Protein AF-A0A8J5TGL2-F1 (afdb_monomer_lite)

Radius of gyration: 16.9 Å; chains: 1; bounding box: 37×51×44 Å

Sequence (177 aa):
MPLALKCCMDPAKFIMDAVADVFPVDRREVKNPTDLAWACVLILEAAVPVLADPDPKIGAARPLVPWAARERAQEMARVWKELAEQKGGVEWTKPPDAHAFLQHVATFAVVEREDRGLYRRIVVSFSWRRQMPRLALTLGLEEEMAGISSHLACYCVLVSFSHIVVATPIVVVYVKC

Organism: Zizania palustris (NCBI:txid103762)

InterPro domains:
  IPR012474 Frigida-like [PF07899] (1-152)

Secondary structure (DSSP, 8-state):
-HHHHHTSSSHHHHHHHHHHTTSSS--TTSS-HHHHHHHHHHHHHHHHHHHS-SSTTTGGGS----HHHHHHHHHHHHHHHHHHHHTTSGGGS-HHHHHHHHHHHHHTT---STTHHHHHHHHHHTTTSTTHHHHHHHTT-HHHHHHHHHHHHHHHHHHGGGS-----TT-------

Foldseek 3Di:
DLVVLLVDPDSLVVLLVLVVVLPPDDCVVPPCSPVSLVVSLVSLVSLQQSQFDPPPVCGSVDGNADPVSLVSLLVRLVVRQVVQVVVVHPLPDDLSSLSSSLSSCLSRVNQDPVCLVVLVVSLLSNVLDPCSVVSCVSNVVVVVVVVCVVVSVVVNVVVVVPDDDDDDPDDPPPPDD

Structure (mmCIF, N/CA/C/O backbone):
data_AF-A0A8J5TGL2-F1
#
_entry.id   AF-A0A8J5TGL2-F1
#
loop_
_atom_site.group_PDB
_atom_site.id
_atom_site.type_symbol
_atom_site.label_atom_id
_atom_site.label_alt_id
_atom_site.label_comp_id
_atom_site.label_asym_id
_atom_site.label_entity_id
_atom_site.label_seq_id
_atom_site.pdbx_PDB_ins_code
_atom_site.Cartn_x
_atom_site.Cartn_y
_atom_site.Cartn_z
_atom_site.occupancy
_atom_site.B_iso_or_equiv
_atom_site.auth_seq_id
_atom_site.auth_comp_id
_atom_site.auth_asym_id
_atom_site.auth_atom_id
_atom_site.pdbx_PDB_model_num
ATOM 1 N N . MET A 1 1 ? 16.133 -6.605 0.758 1.00 74.44 1 MET A N 1
ATOM 2 C CA . MET A 1 1 ? 14.858 -6.985 0.112 1.00 74.44 1 MET A CA 1
ATOM 3 C C . MET A 1 1 ? 14.619 -6.291 -1.233 1.00 74.44 1 MET A C 1
ATOM 5 O O . MET A 1 1 ? 14.390 -7.024 -2.184 1.00 74.44 1 MET A O 1
ATOM 9 N N . PRO A 1 2 ? 14.749 -4.953 -1.389 1.00 83.00 2 PRO A N 1
ATOM 10 C CA . PRO A 1 2 ? 14.470 -4.292 -2.676 1.00 83.00 2 PRO A CA 1
ATOM 11 C C . PRO A 1 2 ? 15.308 -4.813 -3.853 1.00 83.00 2 PRO A C 1
ATOM 13 O O . PRO A 1 2 ? 14.796 -4.961 -4.953 1.00 83.00 2 PRO A O 1
ATOM 16 N N . LEU A 1 3 ? 16.582 -5.153 -3.617 1.00 87.38 3 LEU A N 1
ATOM 17 C CA . LEU A 1 3 ? 17.455 -5.740 -4.644 1.00 87.38 3 LEU A CA 1
ATOM 18 C C . LEU A 1 3 ? 16.926 -7.079 -5.175 1.00 87.38 3 LEU A C 1
ATOM 20 O O . LEU A 1 3 ? 16.960 -7.301 -6.376 1.00 87.38 3 LEU A O 1
ATOM 24 N N . ALA A 1 4 ? 16.394 -7.935 -4.299 1.00 88.31 4 ALA A N 1
ATOM 25 C CA . ALA A 1 4 ? 15.821 -9.215 -4.706 1.00 88.31 4 ALA A CA 1
ATOM 26 C C . ALA A 1 4 ? 14.527 -9.018 -5.512 1.00 88.31 4 ALA A C 1
ATOM 28 O O . ALA A 1 4 ? 14.337 -9.675 -6.528 1.00 88.31 4 ALA A O 1
ATOM 29 N N . LEU A 1 5 ? 13.684 -8.058 -5.112 1.00 87.31 5 LEU A N 1
ATOM 30 C CA . LEU A 1 5 ? 12.465 -7.706 -5.847 1.00 87.31 5 LEU A CA 1
ATOM 31 C C . LEU A 1 5 ? 12.763 -7.141 -7.245 1.00 87.31 5 LEU A C 1
ATOM 33 O O . LEU A 1 5 ? 12.009 -7.411 -8.171 1.00 87.31 5 LEU A O 1
ATOM 37 N N . LYS A 1 6 ? 13.877 -6.419 -7.436 1.00 86.94 6 LYS A N 1
ATOM 38 C CA . LYS A 1 6 ? 14.321 -5.969 -8.772 1.00 86.94 6 LYS A CA 1
ATOM 39 C C . LYS A 1 6 ? 14.706 -7.121 -9.703 1.00 86.94 6 LYS A C 1
ATOM 41 O O . LYS A 1 6 ? 14.699 -6.934 -10.913 1.00 86.94 6 LYS A O 1
ATOM 46 N N . CYS A 1 7 ? 15.050 -8.287 -9.157 1.00 87.62 7 CYS A N 1
ATOM 47 C CA . CYS A 1 7 ? 15.353 -9.486 -9.937 1.00 87.62 7 CYS A CA 1
ATOM 48 C C . CYS A 1 7 ? 14.099 -10.309 -10.280 1.00 87.62 7 CYS A C 1
ATOM 50 O O . CYS A 1 7 ? 14.207 -11.291 -11.012 1.00 87.62 7 CYS A O 1
ATOM 52 N N . CYS A 1 8 ? 12.920 -9.948 -9.759 1.00 87.06 8 CYS A N 1
ATOM 53 C CA . CYS A 1 8 ? 11.668 -10.602 -10.123 1.00 87.06 8 CYS A CA 1
ATOM 54 C C . CYS A 1 8 ? 11.263 -10.224 -11.554 1.00 87.06 8 CYS A C 1
ATOM 56 O O . CYS A 1 8 ? 11.310 -9.056 -11.927 1.00 87.06 8 CYS A O 1
ATOM 58 N N . MET A 1 9 ? 10.805 -11.213 -12.327 1.00 88.44 9 MET A N 1
ATOM 59 C CA . MET A 1 9 ? 10.291 -11.013 -13.692 1.00 88.44 9 MET A CA 1
ATOM 60 C C . MET A 1 9 ? 9.111 -10.034 -13.731 1.00 88.44 9 MET A C 1
ATOM 62 O O . MET A 1 9 ? 9.027 -9.195 -14.621 1.00 88.44 9 MET A O 1
ATOM 66 N N . ASP A 1 10 ? 8.213 -10.141 -12.750 1.00 91.12 10 ASP A N 1
ATOM 67 C CA . ASP A 1 10 ? 7.079 -9.238 -12.569 1.00 91.12 10 ASP A CA 1
ATOM 68 C C . ASP A 1 10 ? 6.938 -8.900 -11.075 1.00 91.12 10 ASP A C 1
ATOM 70 O O . ASP A 1 10 ? 6.251 -9.608 -10.328 1.00 91.12 10 ASP A O 1
ATOM 74 N N . PRO A 1 11 ? 7.638 -7.851 -10.603 1.00 92.19 11 PRO A N 1
ATOM 75 C CA . PRO A 1 11 ? 7.609 -7.464 -9.199 1.00 92.19 11 PRO A CA 1
ATOM 76 C C . PRO A 1 11 ? 6.201 -7.060 -8.752 1.00 92.19 11 PRO A C 1
ATOM 78 O O . PRO A 1 11 ? 5.768 -7.450 -7.671 1.00 92.19 11 PRO A O 1
ATOM 81 N N . ALA A 1 12 ? 5.467 -6.317 -9.589 1.00 93.31 12 ALA A N 1
ATOM 82 C CA . ALA A 1 12 ? 4.137 -5.815 -9.257 1.00 93.31 12 ALA A CA 1
ATOM 83 C C . ALA A 1 12 ? 3.151 -6.966 -9.022 1.00 93.31 12 ALA A C 1
ATOM 85 O O . ALA A 1 12 ? 2.459 -6.983 -8.002 1.00 93.31 12 ALA A O 1
ATOM 86 N N . LYS A 1 13 ? 3.129 -7.956 -9.923 1.00 93.75 13 LYS A N 1
ATOM 87 C CA . LYS A 1 13 ? 2.310 -9.158 -9.755 1.00 93.75 13 LYS A CA 1
ATOM 88 C C . LYS A 1 13 ? 2.700 -9.944 -8.510 1.00 93.75 13 LYS A C 1
ATOM 90 O O . LYS A 1 13 ? 1.819 -10.250 -7.714 1.00 93.75 13 LYS A O 1
ATOM 95 N N . PHE A 1 14 ? 3.993 -10.212 -8.321 1.00 94.00 14 PHE A N 1
ATOM 96 C CA . PHE A 1 14 ? 4.490 -10.958 -7.163 1.00 94.00 14 PHE A CA 1
ATOM 97 C C . PHE A 1 14 ? 4.043 -10.327 -5.837 1.00 94.00 14 PHE A C 1
ATOM 99 O O . PHE A 1 14 ? 3.549 -11.018 -4.949 1.00 94.00 14 PHE A O 1
ATOM 106 N N . ILE A 1 15 ? 4.180 -9.004 -5.717 1.00 95.19 15 ILE A N 1
ATOM 107 C CA . ILE A 1 15 ? 3.782 -8.261 -4.519 1.00 95.19 15 ILE A CA 1
ATOM 108 C C . ILE A 1 15 ? 2.272 -8.357 -4.295 1.00 95.19 15 ILE A C 1
ATOM 110 O O . ILE A 1 15 ? 1.844 -8.656 -3.184 1.00 95.19 15 ILE A O 1
ATOM 114 N N . MET A 1 16 ? 1.464 -8.120 -5.332 1.00 95.50 16 MET A N 1
ATOM 115 C CA . MET A 1 16 ? 0.005 -8.192 -5.214 1.00 95.50 16 MET A CA 1
ATOM 116 C C . MET A 1 16 ? -0.483 -9.607 -4.880 1.00 95.50 16 MET A C 1
ATOM 118 O O . MET A 1 16 ? -1.403 -9.734 -4.081 1.00 95.50 16 MET A O 1
ATOM 122 N N . ASP A 1 17 ? 0.136 -10.655 -5.435 1.00 94.81 17 ASP A N 1
ATOM 123 C CA . ASP A 1 17 ? -0.183 -12.052 -5.105 1.00 94.81 17 ASP A CA 1
ATOM 124 C C . ASP A 1 17 ? 0.110 -12.337 -3.624 1.00 94.81 17 ASP A C 1
ATOM 126 O O . ASP A 1 17 ? -0.777 -12.771 -2.894 1.00 94.81 17 ASP A O 1
ATOM 130 N N . ALA A 1 18 ? 1.303 -11.970 -3.143 1.00 93.31 18 ALA A N 1
ATOM 131 C CA . ALA A 1 18 ? 1.680 -12.148 -1.739 1.00 93.31 18 ALA A CA 1
ATOM 132 C C . ALA A 1 18 ? 0.780 -11.363 -0.766 1.00 93.31 18 ALA A C 1
ATOM 134 O O . ALA A 1 18 ? 0.514 -11.806 0.350 1.00 93.31 18 ALA A O 1
ATOM 135 N N . VAL A 1 19 ? 0.326 -10.174 -1.167 1.00 94.44 19 VAL A N 1
ATOM 136 C CA . VAL A 1 19 ? -0.583 -9.348 -0.366 1.00 94.44 19 VAL A CA 1
ATOM 137 C C . VAL A 1 19 ? -2.006 -9.918 -0.374 1.00 94.44 19 VAL A C 1
ATOM 139 O O . VAL A 1 19 ? -2.655 -9.899 0.670 1.00 94.44 19 VAL A O 1
ATOM 142 N N . ALA A 1 20 ? -2.482 -10.450 -1.504 1.00 92.88 20 ALA A N 1
ATOM 143 C CA . ALA A 1 20 ? -3.827 -11.014 -1.643 1.00 92.88 20 ALA A CA 1
ATOM 144 C C . ALA A 1 20 ? -4.051 -12.265 -0.772 1.00 92.88 20 ALA A C 1
ATOM 146 O O . ALA A 1 20 ? -5.157 -12.472 -0.275 1.00 92.88 20 ALA A O 1
ATOM 147 N N . ASP A 1 21 ? -3.001 -13.048 -0.514 1.00 90.12 21 ASP A N 1
ATOM 148 C CA . ASP A 1 21 ? -3.063 -14.208 0.391 1.00 90.12 21 ASP A CA 1
ATOM 149 C C . ASP A 1 21 ? -3.303 -13.811 1.858 1.00 90.12 21 ASP A C 1
ATOM 151 O O . ASP A 1 21 ? -3.758 -14.610 2.679 1.00 90.12 21 ASP A O 1
ATOM 155 N N . VAL A 1 22 ? -2.989 -12.562 2.209 1.00 88.25 22 VAL A N 1
ATOM 156 C CA . VAL A 1 22 ? -3.067 -12.041 3.578 1.00 88.25 22 VAL A CA 1
ATOM 157 C C . VAL A 1 22 ? -4.239 -11.073 3.738 1.00 88.25 22 VAL A C 1
ATOM 159 O O . VAL A 1 22 ? -4.824 -10.983 4.818 1.00 88.25 22 VAL A O 1
ATOM 162 N N . PHE A 1 23 ? -4.609 -10.352 2.683 1.00 87.12 23 PHE A N 1
ATOM 163 C CA . PHE A 1 23 ? -5.626 -9.315 2.729 1.00 87.12 23 PHE A CA 1
ATOM 164 C C . PHE A 1 23 ? -6.603 -9.395 1.553 1.00 87.12 23 PHE A C 1
ATOM 166 O O . PHE A 1 23 ? -6.183 -9.564 0.413 1.00 87.12 23 PHE A O 1
ATOM 173 N N . PRO A 1 24 ? -7.903 -9.169 1.793 1.00 76.00 24 PRO A N 1
ATOM 174 C CA . PRO A 1 24 ? -8.518 -8.831 3.076 1.00 76.00 24 PRO A CA 1
ATOM 175 C C . PRO A 1 24 ? -9.015 -10.080 3.843 1.00 76.00 24 PRO A C 1
ATOM 177 O O . PRO A 1 24 ? -9.914 -9.987 4.681 1.00 76.00 24 PRO A O 1
ATOM 180 N N . VAL A 1 25 ? -8.415 -11.242 3.549 1.00 76.81 25 VAL A N 1
ATOM 181 C CA . VAL A 1 25 ? -8.753 -12.580 4.059 1.00 76.81 25 VAL A CA 1
ATOM 182 C C . VAL A 1 25 ? -8.936 -12.600 5.583 1.00 76.81 25 VAL A C 1
ATOM 184 O O . VAL A 1 25 ? -8.197 -11.951 6.333 1.00 76.81 25 VAL A O 1
ATOM 187 N N . ASP A 1 26 ? -9.930 -13.359 6.062 1.00 73.38 26 ASP A N 1
ATOM 188 C CA . ASP A 1 26 ? -10.072 -13.612 7.494 1.00 73.38 26 ASP A CA 1
ATOM 189 C C . ASP A 1 26 ? -8.931 -14.514 7.978 1.00 73.38 26 ASP A C 1
ATOM 191 O O . ASP A 1 26 ? -8.818 -15.679 7.608 1.00 73.38 26 ASP A O 1
ATOM 195 N N . ARG A 1 27 ? -8.058 -13.950 8.812 1.00 75.25 27 ARG A N 1
ATOM 196 C CA . ARG A 1 27 ? -6.846 -14.610 9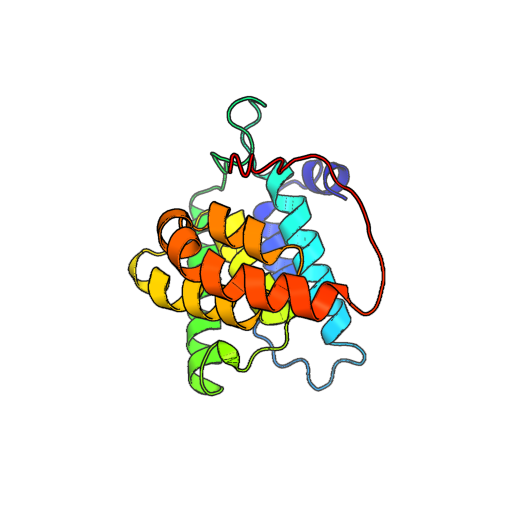.314 1.00 75.25 27 ARG A CA 1
ATOM 197 C C . ARG A 1 27 ? -7.001 -15.114 10.750 1.00 75.25 27 ARG A C 1
ATOM 199 O O . ARG A 1 27 ? -5.997 -15.318 11.427 1.00 75.25 27 ARG A O 1
ATOM 206 N N . ARG A 1 28 ? -8.230 -15.273 11.258 1.00 72.69 28 ARG A N 1
ATOM 207 C CA . ARG A 1 28 ? -8.487 -15.708 12.649 1.00 72.69 28 ARG A CA 1
ATOM 208 C C . ARG A 1 28 ? -7.850 -17.051 13.003 1.00 72.69 28 ARG A C 1
ATOM 210 O O . ARG A 1 28 ? -7.423 -17.220 14.139 1.00 72.69 28 ARG A O 1
ATOM 217 N N . GLU A 1 29 ? -7.754 -17.966 12.044 1.00 77.06 29 GLU A N 1
ATOM 218 C CA . GLU A 1 29 ? -7.174 -19.302 12.247 1.00 77.06 29 GLU A CA 1
ATOM 219 C C . GLU A 1 29 ? -5.644 -19.331 12.095 1.00 77.06 29 GLU A C 1
ATOM 221 O O . GLU A 1 29 ? -4.993 -20.330 12.402 1.00 77.06 29 GLU A O 1
ATOM 226 N N . VAL A 1 30 ? -5.036 -18.231 11.645 1.00 82.25 30 VAL A N 1
ATOM 227 C CA . VAL A 1 30 ? -3.590 -18.160 11.454 1.00 82.25 30 VAL A CA 1
ATOM 228 C C . VAL A 1 30 ? -2.901 -17.953 12.799 1.00 82.25 30 VAL A C 1
ATOM 230 O O . VAL A 1 30 ? -3.279 -17.082 13.576 1.00 82.25 30 VAL A O 1
ATOM 233 N N . LYS A 1 31 ? -1.831 -18.715 13.059 1.00 79.75 31 LYS A N 1
ATOM 234 C CA . LYS A 1 31 ? -1.081 -18.672 14.328 1.00 79.75 31 LYS A CA 1
ATOM 235 C C . LYS A 1 31 ? -0.523 -17.282 14.663 1.00 79.75 31 LYS A C 1
ATOM 237 O O . LYS A 1 31 ? -0.406 -16.942 15.836 1.00 79.75 31 LYS A O 1
ATOM 242 N N . ASN A 1 32 ? -0.153 -16.495 13.651 1.00 85.06 32 ASN A N 1
ATOM 243 C CA . ASN A 1 32 ? 0.404 -15.158 13.839 1.00 85.06 32 ASN A CA 1
ATOM 244 C C . ASN A 1 32 ? -0.044 -14.173 12.738 1.00 85.06 32 ASN A C 1
ATOM 246 O O . ASN A 1 32 ? 0.721 -13.835 11.832 1.00 85.06 32 ASN A O 1
ATOM 250 N N . PRO A 1 33 ? -1.309 -13.724 12.779 1.00 85.62 33 PRO A N 1
ATOM 251 C CA . PRO A 1 33 ? -1.904 -12.939 11.701 1.00 85.62 33 PRO A CA 1
ATOM 252 C C . PRO A 1 33 ? -1.349 -11.509 11.652 1.00 85.62 33 PRO A C 1
ATOM 254 O O . PRO A 1 33 ? -1.316 -10.893 10.590 1.00 85.62 33 PRO A O 1
ATOM 257 N N . THR A 1 34 ? -0.896 -10.983 12.793 1.00 87.56 34 THR A N 1
ATOM 258 C CA . THR A 1 34 ? -0.330 -9.634 12.908 1.00 87.56 34 THR A CA 1
ATOM 259 C C . THR A 1 34 ? 1.049 -9.547 12.255 1.00 87.56 34 THR A C 1
ATOM 261 O O . THR A 1 34 ? 1.320 -8.574 11.555 1.00 87.56 34 THR A O 1
ATOM 264 N N . ASP A 1 35 ? 1.903 -10.558 12.423 1.00 90.50 35 ASP A N 1
ATOM 265 C CA . ASP A 1 35 ? 3.239 -10.550 11.813 1.00 90.50 35 ASP A CA 1
ATOM 266 C C . ASP A 1 35 ? 3.170 -10.712 10.294 1.00 90.50 35 ASP A C 1
ATOM 268 O O . ASP A 1 35 ? 3.919 -10.053 9.577 1.00 90.50 35 ASP A O 1
ATOM 272 N N . LEU A 1 36 ? 2.216 -11.502 9.785 1.00 90.25 36 LEU A N 1
ATOM 273 C CA . LEU A 1 36 ? 1.938 -11.564 8.345 1.00 90.25 36 LEU A CA 1
ATOM 274 C C . LEU A 1 36 ? 1.477 -10.211 7.796 1.00 90.25 36 LEU A C 1
ATOM 276 O O . LEU A 1 36 ? 1.937 -9.787 6.739 1.00 90.25 36 LEU A O 1
ATOM 280 N N . ALA A 1 37 ? 0.616 -9.502 8.533 1.00 90.81 37 ALA A N 1
ATOM 281 C CA . ALA A 1 37 ? 0.187 -8.156 8.169 1.00 90.81 37 ALA A CA 1
ATOM 282 C C . ALA A 1 37 ? 1.389 -7.199 8.043 1.00 90.81 37 ALA A C 1
ATOM 284 O O . ALA A 1 37 ? 1.518 -6.479 7.054 1.00 90.81 37 ALA A O 1
ATOM 285 N N . TRP A 1 38 ? 2.308 -7.231 9.015 1.00 92.19 38 TRP A N 1
ATOM 286 C CA . TRP A 1 38 ? 3.537 -6.435 8.973 1.00 92.19 38 TRP A CA 1
ATOM 287 C C . TRP A 1 38 ? 4.502 -6.869 7.869 1.00 92.19 38 TRP A C 1
ATOM 289 O O . TRP A 1 38 ? 5.144 -6.014 7.263 1.00 92.19 38 TRP A O 1
ATOM 299 N N . ALA A 1 39 ? 4.586 -8.163 7.559 1.00 93.88 39 ALA A N 1
ATOM 300 C CA . ALA A 1 39 ? 5.385 -8.650 6.441 1.00 93.88 39 ALA A CA 1
ATOM 301 C C . ALA A 1 39 ? 4.893 -8.066 5.107 1.00 93.88 39 ALA A C 1
ATOM 303 O O . ALA A 1 39 ? 5.706 -7.596 4.312 1.00 93.88 39 ALA A O 1
ATOM 304 N N . CYS A 1 40 ? 3.576 -7.995 4.889 1.00 94.38 40 CYS A N 1
ATOM 305 C CA . CYS A 1 40 ? 3.011 -7.326 3.716 1.00 94.38 40 CYS A CA 1
ATOM 306 C C . CYS A 1 40 ? 3.346 -5.831 3.676 1.00 94.38 40 CYS A C 1
ATOM 308 O O . CYS A 1 40 ? 3.709 -5.334 2.613 1.00 94.38 40 CYS A O 1
ATOM 310 N N . VAL A 1 41 ? 3.289 -5.123 4.813 1.00 93.31 41 VAL A N 1
ATOM 311 C CA . VAL A 1 41 ? 3.723 -3.714 4.889 1.00 93.31 41 VAL A CA 1
ATOM 312 C C . VAL A 1 41 ? 5.175 -3.578 4.430 1.00 93.31 41 VAL A C 1
ATOM 314 O O . VAL A 1 41 ? 5.464 -2.756 3.567 1.00 93.31 41 VAL A O 1
ATOM 317 N N . LEU A 1 42 ? 6.078 -4.426 4.931 1.00 93.56 42 LEU A N 1
ATOM 318 C CA . LEU A 1 42 ? 7.491 -4.403 4.540 1.00 93.56 42 LEU A CA 1
ATOM 319 C C . LEU A 1 42 ? 7.684 -4.685 3.044 1.00 93.56 42 LEU A C 1
ATOM 321 O O . LEU A 1 42 ? 8.516 -4.042 2.399 1.00 93.56 42 LEU A O 1
ATOM 325 N N . ILE A 1 43 ? 6.934 -5.639 2.480 1.00 94.62 43 ILE A N 1
ATOM 326 C CA . ILE A 1 43 ? 6.983 -5.964 1.046 1.00 94.62 43 ILE A CA 1
ATOM 327 C C . ILE A 1 43 ? 6.516 -4.768 0.212 1.00 94.62 43 ILE A C 1
ATOM 329 O O . ILE A 1 43 ? 7.194 -4.395 -0.746 1.00 94.62 43 ILE A O 1
ATOM 333 N N . LEU A 1 44 ? 5.414 -4.128 0.604 1.00 95.12 44 LEU A N 1
ATOM 334 C CA . LEU A 1 44 ? 4.887 -2.944 -0.068 1.00 95.12 44 LEU A CA 1
ATOM 335 C C . LEU A 1 44 ? 5.820 -1.726 0.059 1.00 95.12 44 LEU A C 1
ATOM 337 O O . LEU A 1 44 ? 5.984 -0.991 -0.912 1.00 95.12 44 LEU A O 1
ATOM 341 N N . GLU A 1 45 ? 6.466 -1.514 1.210 1.00 91.81 45 GLU A N 1
ATOM 342 C CA . GLU A 1 45 ? 7.471 -0.455 1.398 1.00 91.81 45 GLU A CA 1
ATOM 343 C C . GLU A 1 45 ? 8.700 -0.694 0.508 1.00 91.81 45 GLU A C 1
ATOM 345 O O . GLU A 1 45 ? 9.210 0.220 -0.142 1.00 91.81 45 GLU A O 1
ATOM 350 N N . ALA A 1 46 ? 9.177 -1.938 0.438 1.00 93.12 46 ALA A N 1
ATOM 351 C CA . ALA A 1 46 ? 10.317 -2.294 -0.398 1.00 93.12 46 ALA A CA 1
ATOM 352 C C . ALA A 1 46 ? 10.010 -2.244 -1.895 1.00 93.12 46 ALA A C 1
ATOM 354 O O . ALA A 1 46 ? 10.947 -2.136 -2.687 1.00 93.12 46 ALA A O 1
ATOM 355 N N . ALA A 1 47 ? 8.734 -2.308 -2.275 1.00 92.06 47 ALA A N 1
ATOM 356 C CA . ALA A 1 47 ? 8.283 -2.145 -3.647 1.00 92.06 47 ALA A CA 1
ATOM 357 C C . ALA A 1 47 ? 8.423 -0.705 -4.149 1.00 92.06 47 ALA A C 1
ATOM 359 O O . ALA A 1 47 ? 8.680 -0.508 -5.333 1.00 92.06 47 ALA A O 1
ATOM 360 N N . VAL A 1 48 ? 8.311 0.296 -3.268 1.00 90.56 48 VAL A N 1
ATOM 361 C CA . VAL A 1 48 ? 8.390 1.720 -3.637 1.00 90.56 48 VAL A CA 1
ATOM 362 C C . VAL A 1 48 ? 9.631 2.032 -4.492 1.00 90.56 48 VAL A C 1
ATOM 364 O O . VAL A 1 48 ? 9.464 2.519 -5.605 1.00 90.56 48 VAL A O 1
ATOM 367 N N . PRO A 1 49 ? 10.874 1.711 -4.076 1.00 89.19 49 PRO A N 1
ATOM 368 C CA . PRO A 1 49 ? 12.063 1.950 -4.902 1.00 89.19 49 PRO A CA 1
ATOM 369 C C . PRO A 1 49 ? 12.242 0.972 -6.080 1.00 89.19 49 PRO A C 1
ATOM 371 O O . PRO A 1 49 ? 13.189 1.122 -6.853 1.00 89.19 49 PRO A O 1
ATOM 374 N N . VAL A 1 50 ? 11.412 -0.069 -6.188 1.00 90.25 50 VAL A N 1
ATOM 375 C CA . VAL A 1 50 ? 11.438 -1.047 -7.294 1.00 90.25 50 VAL A CA 1
ATOM 376 C C . VAL A 1 50 ? 10.532 -0.593 -8.429 1.00 90.25 50 VAL A C 1
ATOM 378 O O . VAL A 1 50 ? 10.898 -0.732 -9.589 1.00 90.25 50 VAL A O 1
ATOM 381 N N . LEU A 1 51 ? 9.382 -0.024 -8.075 1.00 89.69 51 LEU A N 1
ATOM 382 C CA . LEU A 1 51 ? 8.400 0.534 -8.997 1.00 89.69 51 LEU A CA 1
ATOM 383 C C . LEU A 1 51 ? 8.636 2.028 -9.258 1.00 89.69 51 LEU A C 1
ATOM 385 O O . LEU A 1 51 ? 7.890 2.631 -10.015 1.00 89.69 51 LEU A O 1
ATOM 389 N N . ALA A 1 52 ? 9.638 2.643 -8.632 1.00 88.50 52 ALA A N 1
ATOM 390 C CA . ALA A 1 52 ? 10.016 4.033 -8.857 1.00 88.50 52 ALA A CA 1
ATOM 391 C C . ALA A 1 52 ? 10.645 4.254 -10.239 1.00 88.50 52 ALA A C 1
ATOM 393 O O . ALA A 1 52 ? 11.188 3.337 -10.859 1.00 88.50 52 ALA A O 1
ATOM 394 N N . ASP A 1 53 ? 10.635 5.509 -10.678 1.00 87.44 53 ASP A N 1
ATOM 395 C CA . ASP A 1 53 ? 11.368 5.927 -11.862 1.00 87.44 53 ASP A CA 1
ATOM 396 C C . ASP A 1 53 ? 12.878 5.644 -11.734 1.00 87.44 53 ASP A C 1
ATOM 398 O O . ASP A 1 53 ? 13.444 5.859 -10.655 1.00 87.44 53 ASP A O 1
ATOM 402 N N . PRO A 1 54 ? 13.559 5.186 -12.805 1.00 81.69 54 PRO A N 1
ATOM 403 C CA . PRO A 1 54 ? 15.000 4.978 -12.776 1.00 81.69 54 PRO A CA 1
ATOM 404 C C . PRO A 1 54 ? 15.793 6.282 -12.626 1.00 81.69 54 PRO A C 1
ATOM 406 O O . PRO A 1 54 ? 16.931 6.212 -12.161 1.00 81.69 54 PRO A O 1
ATOM 409 N N . ASP A 1 55 ? 15.241 7.448 -12.993 1.00 84.88 55 ASP A N 1
ATOM 410 C CA . ASP A 1 55 ? 15.878 8.739 -12.724 1.00 84.88 55 ASP A CA 1
ATOM 411 C C . ASP A 1 55 ? 15.790 9.058 -11.219 1.00 84.88 55 ASP A C 1
ATOM 413 O O . ASP A 1 55 ? 14.690 9.292 -10.710 1.00 84.88 55 ASP A O 1
ATOM 417 N N . PRO A 1 56 ? 16.919 9.147 -10.485 1.00 81.19 56 PRO A N 1
ATOM 418 C CA . PRO A 1 56 ? 16.915 9.460 -9.057 1.00 81.19 56 PRO A CA 1
ATOM 419 C C . PRO A 1 56 ? 16.293 10.819 -8.713 1.00 81.19 56 PRO A C 1
ATOM 421 O O . PRO A 1 56 ? 15.880 11.021 -7.573 1.00 81.19 56 PRO A O 1
ATOM 424 N N . LYS A 1 57 ? 16.235 11.757 -9.671 1.00 82.25 57 LYS A N 1
ATOM 425 C CA . LYS A 1 57 ? 15.601 13.071 -9.489 1.00 82.25 57 LYS A CA 1
ATOM 426 C C . LYS A 1 57 ? 14.075 12.982 -9.477 1.00 82.25 57 LYS A C 1
ATOM 428 O O . LYS A 1 57 ? 13.434 13.840 -8.879 1.00 82.25 57 LYS A O 1
ATOM 433 N N . ILE A 1 58 ? 13.508 11.970 -10.136 1.00 80.81 58 ILE A N 1
ATOM 434 C CA . ILE A 1 58 ? 12.063 11.718 -10.201 1.00 80.81 58 ILE A CA 1
ATOM 435 C C . ILE A 1 58 ? 11.682 10.649 -9.167 1.00 80.81 58 ILE A C 1
ATOM 437 O O . ILE A 1 58 ? 10.812 10.867 -8.324 1.00 80.81 58 ILE A O 1
ATOM 441 N N . GLY A 1 59 ? 12.357 9.500 -9.201 1.00 81.38 59 GLY A N 1
ATOM 442 C CA . GLY A 1 59 ? 12.243 8.420 -8.229 1.00 81.38 59 GLY A CA 1
ATOM 443 C C . GLY A 1 59 ? 10.801 8.016 -7.914 1.00 81.38 59 GLY A C 1
ATOM 444 O O . GLY A 1 59 ? 9.980 7.779 -8.800 1.00 81.38 59 GLY A O 1
ATOM 445 N N . ALA A 1 60 ? 10.487 7.924 -6.620 1.00 80.50 60 ALA A N 1
ATOM 446 C CA . ALA A 1 60 ? 9.184 7.474 -6.129 1.00 80.50 60 ALA A CA 1
ATOM 447 C C . ALA A 1 60 ? 8.028 8.448 -6.425 1.00 80.50 60 ALA A C 1
ATOM 449 O O . ALA A 1 60 ? 6.872 8.062 -6.279 1.00 80.50 60 ALA A O 1
ATOM 450 N N . ALA A 1 61 ? 8.312 9.682 -6.866 1.00 75.12 61 ALA A N 1
ATOM 451 C CA . ALA A 1 61 ? 7.269 10.626 -7.265 1.00 75.12 61 ALA A CA 1
ATOM 452 C C . ALA A 1 61 ? 6.556 10.197 -8.561 1.00 75.12 61 ALA A C 1
ATOM 454 O O . ALA A 1 61 ? 5.429 10.620 -8.810 1.00 75.12 61 ALA A O 1
ATOM 455 N N . ARG A 1 62 ? 7.185 9.334 -9.378 1.00 77.50 62 ARG A N 1
ATOM 456 C CA . ARG A 1 62 ? 6.571 8.732 -10.569 1.00 77.50 62 ARG A CA 1
ATOM 457 C C . ARG A 1 62 ? 6.678 7.204 -10.535 1.00 77.50 62 ARG A C 1
ATOM 459 O O . ARG A 1 62 ? 7.627 6.649 -11.086 1.00 77.50 62 ARG A O 1
ATOM 466 N N . PRO A 1 63 ? 5.695 6.505 -9.943 1.00 82.44 63 PRO A N 1
ATOM 467 C 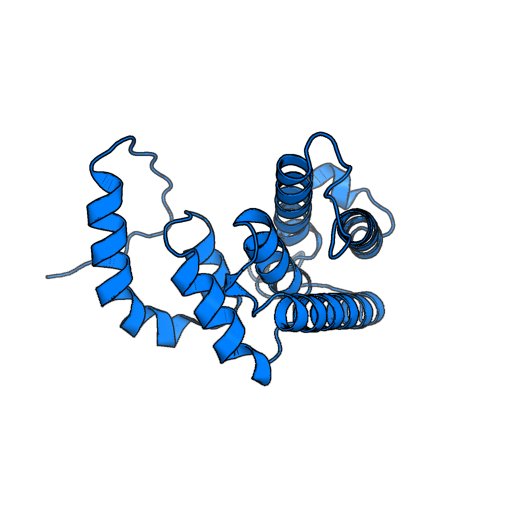CA . PRO A 1 63 ? 5.650 5.049 -9.987 1.00 82.44 63 PRO A CA 1
ATOM 468 C C . PRO A 1 63 ? 5.393 4.519 -11.411 1.00 82.44 63 PRO A C 1
ATOM 470 O O . PRO A 1 63 ? 4.352 4.789 -12.023 1.00 82.44 63 PRO A O 1
ATOM 473 N N . LEU A 1 64 ? 6.327 3.720 -11.924 1.00 86.88 64 LEU A N 1
ATOM 474 C CA . LEU A 1 64 ? 6.275 2.979 -13.185 1.00 86.88 64 LEU A CA 1
ATOM 475 C C . LEU A 1 64 ? 5.509 1.662 -13.017 1.00 86.88 64 LEU A C 1
ATOM 477 O O . LEU A 1 64 ? 6.049 0.564 -13.138 1.00 86.88 64 LEU A O 1
ATOM 481 N N . VAL A 1 65 ? 4.219 1.784 -12.720 1.00 88.56 65 VAL A N 1
ATOM 482 C CA . VAL A 1 65 ? 3.316 0.640 -12.553 1.00 88.56 65 VAL A CA 1
ATOM 483 C C . VAL A 1 65 ? 2.595 0.368 -13.879 1.00 88.56 65 VAL A C 1
ATOM 485 O O . VAL A 1 65 ? 1.934 1.281 -14.387 1.00 88.56 65 VAL A O 1
ATOM 488 N N . PRO A 1 66 ? 2.680 -0.853 -14.447 1.00 89.50 66 PRO A N 1
ATOM 489 C CA . PRO A 1 66 ? 1.930 -1.224 -15.646 1.00 89.50 66 PRO A CA 1
ATOM 490 C C . PRO A 1 66 ? 0.419 -1.028 -15.471 1.00 89.50 66 PRO A C 1
ATOM 492 O O . PRO A 1 66 ? -0.111 -1.249 -14.384 1.00 89.50 66 PRO A O 1
ATOM 495 N N . TRP A 1 67 ? -0.291 -0.682 -16.549 1.00 91.19 67 TRP A N 1
ATOM 496 C CA . TRP A 1 67 ? -1.743 -0.444 -16.520 1.00 91.19 67 TRP A CA 1
ATOM 497 C C . TRP A 1 67 ? -2.528 -1.597 -15.874 1.00 91.19 67 TRP A C 1
ATOM 499 O O . TRP A 1 67 ? -3.255 -1.374 -14.912 1.00 91.19 67 TRP A O 1
ATOM 509 N N . ALA A 1 68 ? -2.292 -2.836 -16.316 1.00 93.25 68 ALA A N 1
ATOM 510 C CA . ALA A 1 68 ? -2.958 -4.017 -15.762 1.00 93.25 68 ALA A CA 1
ATOM 511 C C . ALA A 1 68 ? -2.694 -4.204 -14.254 1.00 93.25 68 ALA A C 1
ATOM 513 O O . ALA A 1 68 ? -3.561 -4.667 -13.514 1.00 93.25 68 ALA A O 1
ATOM 514 N N . ALA A 1 69 ? -1.505 -3.818 -13.778 1.00 94.19 69 ALA A N 1
ATOM 515 C CA . ALA A 1 69 ? -1.186 -3.857 -12.356 1.00 94.19 69 ALA A CA 1
ATOM 516 C C . ALA A 1 69 ? -1.910 -2.751 -11.574 1.00 94.19 69 ALA A C 1
ATOM 518 O O . ALA A 1 69 ? -2.344 -2.997 -10.453 1.00 94.19 69 ALA A O 1
ATOM 519 N N . ARG A 1 70 ? -2.098 -1.564 -12.167 1.00 94.56 70 ARG A N 1
ATOM 520 C CA . ARG A 1 70 ? -2.914 -0.495 -11.571 1.00 94.56 70 ARG A CA 1
ATOM 521 C C . ARG A 1 70 ? -4.381 -0.894 -11.467 1.00 94.56 70 ARG A C 1
ATOM 523 O O . ARG A 1 70 ? -4.949 -0.730 -10.395 1.00 94.56 70 ARG A O 1
ATOM 530 N N . GLU A 1 71 ? -4.966 -1.459 -12.523 1.00 96.69 71 GLU A N 1
ATOM 531 C CA . GLU A 1 71 ? -6.358 -1.938 -12.494 1.00 96.69 71 GLU A CA 1
ATOM 532 C C . GLU A 1 71 ? -6.560 -2.988 -11.401 1.00 96.69 71 GLU A C 1
ATOM 534 O O . GLU A 1 71 ? -7.478 -2.885 -10.589 1.00 96.69 71 GLU A O 1
ATOM 539 N N . ARG A 1 72 ? -5.648 -3.962 -11.308 1.00 96.62 72 ARG A N 1
ATOM 540 C CA . ARG A 1 72 ? -5.707 -4.966 -10.245 1.00 96.62 72 ARG A CA 1
ATOM 541 C C . ARG A 1 72 ? -5.547 -4.348 -8.855 1.00 96.62 72 ARG A C 1
ATOM 543 O O . ARG A 1 72 ? -6.273 -4.719 -7.937 1.00 96.62 72 ARG A O 1
ATOM 550 N N . ALA A 1 73 ? -4.612 -3.416 -8.682 1.00 96.56 73 ALA A N 1
ATOM 551 C CA . ALA A 1 73 ? -4.404 -2.749 -7.403 1.00 96.56 73 ALA A CA 1
ATOM 552 C C . ALA A 1 73 ? -5.619 -1.897 -6.990 1.00 96.56 73 ALA A C 1
ATOM 554 O O . ALA A 1 73 ? -5.956 -1.876 -5.806 1.00 96.56 73 ALA A O 1
ATOM 555 N N . GLN A 1 74 ? -6.297 -1.247 -7.941 1.00 96.44 74 GLN A N 1
ATOM 556 C CA . GLN A 1 74 ? -7.562 -0.543 -7.706 1.00 96.44 74 GLN A CA 1
ATOM 557 C C . GLN A 1 74 ? -8.651 -1.504 -7.237 1.00 96.44 74 GLN A C 1
ATOM 559 O O . GLN A 1 74 ? -9.300 -1.239 -6.229 1.00 96.44 74 GLN A O 1
ATOM 564 N N . GLU A 1 75 ? -8.811 -2.637 -7.919 1.00 96.38 75 GLU A N 1
ATOM 565 C CA . GLU A 1 75 ? -9.797 -3.648 -7.540 1.00 96.38 75 GLU A CA 1
ATOM 566 C C . GLU A 1 75 ? -9.540 -4.183 -6.127 1.00 96.38 75 GLU A C 1
ATOM 568 O O . GLU A 1 75 ? -10.436 -4.196 -5.287 1.00 96.38 75 GLU A O 1
ATOM 573 N N . MET A 1 76 ? -8.285 -4.515 -5.804 1.00 95.19 76 MET A N 1
ATOM 574 C CA . MET A 1 76 ? -7.905 -4.911 -4.445 1.00 95.19 76 MET A CA 1
ATOM 575 C C . MET A 1 76 ? -8.281 -3.837 -3.416 1.00 95.19 76 MET A C 1
ATOM 577 O O . MET A 1 76 ? -8.874 -4.157 -2.388 1.00 95.19 76 MET A O 1
ATOM 581 N N . ALA A 1 77 ? -7.985 -2.563 -3.693 1.00 94.12 77 ALA A N 1
ATOM 582 C CA . ALA A 1 77 ? -8.326 -1.468 -2.790 1.00 94.12 77 ALA A CA 1
ATOM 583 C C . ALA A 1 77 ? -9.846 -1.332 -2.590 1.00 94.12 77 ALA A C 1
ATOM 585 O O . ALA A 1 77 ? -10.286 -1.100 -1.464 1.00 94.12 77 ALA A O 1
ATOM 586 N N . ARG A 1 78 ? -10.655 -1.526 -3.641 1.00 93.56 78 ARG A N 1
ATOM 587 C CA . ARG A 1 78 ? -12.126 -1.522 -3.550 1.00 93.56 78 ARG A CA 1
ATOM 588 C C . ARG A 1 78 ? -12.644 -2.628 -2.644 1.00 93.56 78 ARG A C 1
ATOM 590 O O . ARG A 1 78 ? -13.351 -2.325 -1.687 1.00 93.56 78 ARG A O 1
ATOM 597 N N . VAL A 1 79 ? -12.199 -3.866 -2.853 1.00 92.56 79 VAL A N 1
ATOM 598 C CA . VAL A 1 79 ? -12.593 -5.006 -2.007 1.00 92.56 79 VAL A CA 1
ATOM 599 C C . VAL A 1 79 ? -12.218 -4.762 -0.538 1.00 92.56 79 VAL A C 1
ATOM 601 O O . VAL A 1 79 ? -12.975 -5.098 0.374 1.00 92.56 79 VAL A O 1
ATOM 604 N N . TRP A 1 80 ? -11.063 -4.143 -0.273 1.00 90.69 80 TRP A N 1
ATOM 605 C CA . TRP A 1 80 ? -10.654 -3.813 1.097 1.00 90.69 80 TRP A CA 1
ATOM 606 C C . TRP A 1 80 ? -11.563 -2.756 1.734 1.00 90.69 80 TRP A C 1
ATOM 608 O O . TRP A 1 80 ? -11.907 -2.898 2.910 1.00 90.69 80 TRP A O 1
ATOM 618 N N . LYS A 1 81 ? -11.969 -1.725 0.976 1.00 88.88 81 LYS A N 1
ATOM 619 C CA . LYS A 1 81 ? -12.924 -0.699 1.431 1.00 88.88 81 LYS A CA 1
ATOM 620 C C . LYS A 1 81 ? -14.278 -1.321 1.768 1.00 88.88 81 LYS A C 1
ATOM 622 O O . LYS A 1 81 ? -14.760 -1.132 2.882 1.00 88.88 81 LYS A O 1
ATOM 627 N N . GLU A 1 82 ? -14.834 -2.121 0.862 1.00 88.50 82 GLU A N 1
ATOM 628 C CA . GLU A 1 82 ? -16.123 -2.798 1.055 1.00 88.50 82 GLU A CA 1
ATOM 629 C C . GLU A 1 82 ? -16.113 -3.695 2.300 1.00 88.50 82 GLU A C 1
ATOM 631 O O . GLU A 1 82 ? -17.026 -3.641 3.128 1.00 88.50 82 GLU A O 1
ATOM 636 N N . LEU A 1 83 ? -15.049 -4.483 2.498 1.00 83.19 83 LEU A N 1
ATOM 637 C CA . LEU A 1 83 ? -14.949 -5.332 3.685 1.00 83.19 83 LEU A CA 1
ATOM 638 C C . LEU A 1 83 ? -14.795 -4.512 4.971 1.00 83.19 83 LEU A C 1
ATOM 640 O O . LEU A 1 83 ? -15.283 -4.911 6.031 1.00 83.19 83 LEU A O 1
ATOM 644 N N . ALA A 1 84 ? -14.099 -3.380 4.909 1.00 80.62 84 ALA A N 1
ATOM 645 C CA . ALA A 1 84 ? -13.958 -2.507 6.060 1.00 80.62 84 ALA A CA 1
ATOM 646 C C . ALA A 1 84 ? -15.290 -1.845 6.438 1.00 80.62 84 ALA A C 1
ATOM 648 O O . ALA A 1 84 ? -15.604 -1.765 7.624 1.00 80.62 84 ALA A O 1
ATOM 649 N N . GLU A 1 85 ? -16.108 -1.441 5.466 1.00 82.44 85 GLU A N 1
ATOM 650 C CA . GLU A 1 85 ? -17.466 -0.937 5.709 1.00 82.44 85 GLU A CA 1
ATOM 651 C C . GLU A 1 85 ? -18.342 -1.986 6.405 1.00 82.44 85 GLU A C 1
ATOM 653 O O . GLU A 1 85 ? -18.966 -1.685 7.423 1.00 82.44 85 GLU A O 1
ATOM 658 N N . GLN A 1 86 ? -18.292 -3.245 5.954 1.00 81.81 86 GLN A N 1
ATOM 659 C CA . GLN A 1 86 ? -19.000 -4.360 6.601 1.00 81.81 86 GLN A CA 1
ATOM 660 C C . GLN A 1 86 ? -18.557 -4.602 8.055 1.00 81.81 86 GLN A C 1
ATOM 662 O O . GLN A 1 86 ? -19.335 -5.098 8.868 1.00 81.81 86 GLN A O 1
ATOM 667 N N . LYS A 1 87 ? -17.312 -4.250 8.401 1.00 74.50 87 LYS A N 1
ATOM 668 C CA . LYS A 1 87 ? -16.727 -4.427 9.742 1.00 74.50 87 LYS A CA 1
ATOM 669 C C . LYS A 1 87 ? -16.865 -3.194 10.648 1.00 74.50 87 LYS A C 1
ATOM 671 O O . LYS A 1 87 ? -16.228 -3.151 11.696 1.00 74.50 87 LYS A O 1
ATOM 676 N N . GLY A 1 88 ? -17.698 -2.217 10.280 1.00 73.19 88 GLY A N 1
ATOM 677 C CA . GLY A 1 88 ? -17.932 -1.006 11.079 1.00 73.19 88 GLY A CA 1
ATOM 678 C C . GLY A 1 88 ? -17.044 0.186 10.705 1.00 73.19 88 GLY A C 1
ATOM 679 O O . GLY A 1 88 ? -16.917 1.124 11.490 1.00 73.19 88 GLY A O 1
ATOM 680 N N . GLY A 1 89 ? -16.440 0.164 9.515 1.00 69.44 89 GLY A N 1
ATOM 681 C CA . GLY A 1 89 ? -15.603 1.229 8.964 1.00 69.44 89 GLY A CA 1
ATOM 682 C C . GLY A 1 89 ? -14.100 0.958 9.079 1.00 69.44 89 GLY A C 1
ATOM 683 O O . GLY A 1 89 ? -13.639 0.090 9.817 1.00 69.44 89 GLY A O 1
ATOM 684 N N . VAL A 1 90 ? -13.297 1.733 8.344 1.00 60.66 90 VAL A N 1
ATOM 685 C CA . VAL A 1 90 ? -11.841 1.499 8.223 1.00 60.66 90 VAL A CA 1
ATOM 686 C C . VAL A 1 90 ? -11.062 1.761 9.525 1.00 60.66 90 VAL A C 1
ATOM 688 O O . VAL A 1 90 ? -9.943 1.275 9.691 1.00 60.66 90 VAL A O 1
ATOM 691 N N . GLU A 1 91 ? -11.681 2.430 10.501 1.00 56.34 91 GLU A N 1
ATOM 692 C CA . GLU A 1 91 ? -11.109 2.651 11.838 1.00 56.34 91 GLU A CA 1
ATOM 693 C C . GLU A 1 91 ? -11.116 1.397 12.737 1.00 56.34 91 GLU A C 1
ATOM 695 O O . GLU A 1 91 ? -10.458 1.388 13.773 1.00 56.34 91 GLU A O 1
ATOM 700 N N . TRP A 1 92 ? -11.781 0.307 12.329 1.00 52.75 92 TRP A N 1
ATOM 701 C CA . TRP A 1 92 ? -11.836 -0.959 13.083 1.00 52.75 92 TRP A CA 1
ATOM 702 C C . TRP A 1 92 ? -10.680 -1.928 12.809 1.00 52.75 92 TRP A C 1
ATOM 704 O O . TRP A 1 92 ? -10.615 -3.026 13.372 1.00 52.75 92 TRP A O 1
ATOM 714 N N . THR A 1 93 ? -9.763 -1.554 11.922 1.00 64.75 93 THR A N 1
ATOM 715 C CA . THR A 1 93 ? -8.688 -2.439 11.483 1.00 64.75 93 THR A CA 1
ATOM 716 C C . THR A 1 93 ? -7.491 -2.392 12.434 1.00 64.75 93 THR A C 1
ATOM 718 O O . THR A 1 93 ? -7.195 -1.379 13.070 1.00 64.75 93 THR A O 1
ATOM 721 N N . LYS A 1 94 ? -6.776 -3.516 12.573 1.00 81.00 94 LYS A N 1
ATOM 722 C CA . LYS A 1 94 ? -5.525 -3.539 13.343 1.00 81.00 94 LYS A CA 1
ATOM 723 C C . LYS A 1 94 ? -4.535 -2.555 12.691 1.00 81.00 94 LYS A C 1
ATOM 725 O O . LYS A 1 94 ? -4.533 -2.446 11.468 1.00 81.00 94 LYS A O 1
ATOM 730 N N . PRO A 1 95 ? -3.625 -1.908 13.444 1.00 84.81 95 PRO A N 1
ATOM 731 C CA . PRO A 1 95 ? -2.657 -0.965 12.875 1.00 84.81 95 PRO A CA 1
ATOM 732 C C . PRO A 1 95 ? -1.925 -1.421 11.593 1.00 84.81 95 PRO A C 1
ATOM 734 O O . PRO A 1 95 ? -1.787 -0.596 10.691 1.00 84.81 95 PRO A O 1
ATOM 737 N N . PRO A 1 96 ? -1.453 -2.681 11.455 1.00 88.38 96 PRO A N 1
ATOM 738 C CA . PRO A 1 96 ? -0.808 -3.110 10.213 1.00 88.38 96 PRO A CA 1
ATOM 739 C C . PRO A 1 96 ? -1.763 -3.235 9.024 1.00 88.38 96 PRO A C 1
ATOM 741 O O . PRO A 1 96 ? -1.315 -3.099 7.895 1.00 88.38 96 PRO A O 1
ATOM 744 N N . ASP A 1 97 ? -3.055 -3.459 9.249 1.00 88.06 97 ASP A N 1
ATOM 745 C CA . ASP A 1 97 ? -4.048 -3.598 8.183 1.00 88.06 97 ASP A CA 1
ATOM 746 C C . ASP A 1 97 ? -4.338 -2.226 7.554 1.00 88.06 97 ASP A C 1
ATOM 748 O O . ASP A 1 97 ? -4.261 -2.059 6.337 1.00 88.06 97 ASP A O 1
ATOM 752 N N . ALA A 1 98 ? -4.562 -1.214 8.400 1.00 88.38 98 ALA A N 1
ATOM 753 C CA . ALA A 1 98 ? -4.677 0.182 7.985 1.00 88.38 98 ALA A CA 1
ATOM 754 C C . ALA A 1 98 ? -3.422 0.666 7.243 1.00 88.38 98 ALA A C 1
ATOM 756 O O . ALA A 1 98 ? -3.508 1.332 6.211 1.00 88.38 98 ALA A O 1
ATOM 757 N N . HIS A 1 99 ? -2.241 0.304 7.752 1.00 90.00 99 HIS A N 1
ATOM 758 C CA . HIS A 1 99 ? -0.975 0.645 7.115 1.00 90.00 99 HIS A CA 1
ATOM 759 C C . HIS A 1 99 ? -0.824 -0.050 5.761 1.00 90.00 99 HIS A C 1
ATOM 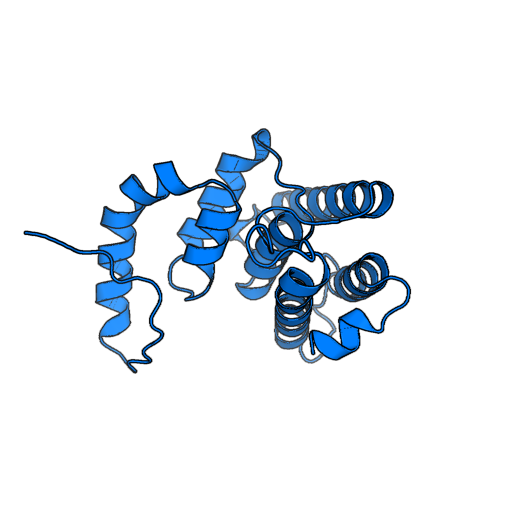761 O O . HIS A 1 99 ? -0.532 0.619 4.776 1.00 90.00 99 HIS A O 1
ATOM 767 N N . ALA A 1 100 ? -1.072 -1.358 5.682 1.00 92.81 100 ALA A N 1
ATOM 768 C CA . ALA A 1 100 ? -0.996 -2.100 4.429 1.00 92.81 100 ALA A CA 1
ATOM 769 C C . ALA A 1 100 ? -1.916 -1.490 3.366 1.00 92.81 100 ALA A C 1
ATOM 771 O O . ALA A 1 100 ? -1.504 -1.366 2.218 1.00 92.81 100 ALA A O 1
ATOM 772 N N . PHE A 1 101 ? -3.112 -1.033 3.752 1.00 93.12 101 PHE A N 1
ATOM 773 C CA . PHE A 1 101 ? -4.056 -0.406 2.829 1.00 93.12 101 PHE A CA 1
ATOM 774 C C . PHE A 1 101 ? -3.502 0.899 2.256 1.00 93.12 101 PHE A C 1
ATOM 776 O O . PHE A 1 101 ? -3.401 1.050 1.039 1.00 93.12 101 PHE A O 1
ATOM 783 N N . LEU A 1 102 ? -3.091 1.822 3.132 1.00 92.38 102 LEU A N 1
ATOM 784 C CA . LEU A 1 102 ? -2.524 3.105 2.715 1.00 92.38 102 LEU A CA 1
ATOM 785 C C . LEU A 1 102 ? -1.238 2.923 1.900 1.00 92.38 102 LEU A C 1
ATOM 787 O O . LEU A 1 102 ? -1.029 3.610 0.902 1.00 92.38 102 LEU A O 1
ATOM 791 N N . GLN A 1 103 ? -0.389 1.978 2.304 1.00 94.25 103 GLN A N 1
ATOM 792 C CA . GLN A 1 103 ? 0.843 1.671 1.594 1.00 94.25 103 GLN A CA 1
ATOM 793 C C . GLN A 1 103 ? 0.554 1.053 0.221 1.00 94.25 103 GLN A C 1
ATOM 795 O O . GLN A 1 103 ? 1.229 1.407 -0.736 1.00 94.25 103 GLN A O 1
ATOM 800 N N . HIS A 1 104 ? -0.456 0.188 0.087 1.00 95.44 104 HIS A N 1
ATOM 801 C CA . HIS A 1 104 ? -0.871 -0.390 -1.195 1.00 95.44 104 HIS A CA 1
ATOM 802 C C . HIS A 1 104 ? -1.320 0.690 -2.178 1.00 95.44 104 HIS A C 1
ATOM 804 O O . HIS A 1 104 ? -0.783 0.777 -3.285 1.00 95.44 104 HIS A O 1
ATOM 810 N N . VAL A 1 105 ? -2.244 1.565 -1.763 1.00 94.69 105 VAL A N 1
ATOM 811 C CA . VAL A 1 105 ? -2.758 2.612 -2.661 1.00 94.69 105 VAL A CA 1
ATOM 812 C C . VAL A 1 105 ? -1.676 3.619 -3.064 1.00 94.69 105 VAL A C 1
ATOM 814 O O . VAL A 1 105 ? -1.647 4.062 -4.214 1.00 94.69 105 VAL A O 1
ATOM 817 N N . ALA A 1 106 ? -0.740 3.915 -2.156 1.00 92.25 106 ALA A N 1
ATOM 818 C CA . ALA A 1 106 ? 0.418 4.758 -2.433 1.00 92.25 106 ALA A CA 1
ATOM 819 C C . ALA A 1 106 ? 1.418 4.078 -3.386 1.00 92.25 106 ALA A C 1
ATOM 821 O O . ALA A 1 106 ? 1.787 4.655 -4.407 1.00 92.25 106 ALA A O 1
ATOM 822 N N . THR A 1 107 ? 1.828 2.840 -3.090 1.00 93.06 107 THR A N 1
ATOM 823 C CA . THR A 1 107 ? 2.825 2.083 -3.865 1.00 93.06 107 THR A CA 1
ATOM 824 C C . THR A 1 107 ? 2.398 1.896 -5.320 1.00 93.06 107 THR A C 1
ATOM 826 O O . THR A 1 107 ? 3.228 2.024 -6.221 1.00 93.06 107 THR A O 1
ATOM 829 N N . PHE A 1 108 ? 1.115 1.619 -5.567 1.00 93.94 108 PHE A N 1
ATOM 830 C CA . PHE A 1 108 ? 0.611 1.374 -6.920 1.00 93.94 108 PHE A CA 1
ATOM 831 C C . PHE A 1 108 ? 0.077 2.626 -7.635 1.00 93.94 108 PHE A C 1
ATOM 833 O O . PHE A 1 108 ? -0.345 2.526 -8.788 1.00 93.94 108 PHE A O 1
ATOM 840 N N . ALA A 1 109 ? 0.142 3.802 -6.997 1.00 90.94 109 ALA A N 1
ATOM 841 C CA . ALA A 1 109 ? -0.407 5.062 -7.507 1.00 90.94 109 ALA A CA 1
ATOM 842 C C . ALA A 1 109 ? -1.901 4.966 -7.876 1.00 90.94 109 ALA A C 1
ATOM 844 O O . ALA A 1 109 ? -2.325 5.432 -8.934 1.00 90.94 109 ALA A O 1
ATOM 845 N N . VAL A 1 110 ? -2.695 4.349 -6.996 1.00 93.88 110 VAL A N 1
ATOM 846 C CA . VAL A 1 110 ? -4.140 4.110 -7.179 1.00 93.88 110 VAL A CA 1
ATOM 847 C C . VAL A 1 110 ? -4.993 4.900 -6.180 1.00 93.88 110 VAL A C 1
ATOM 849 O O . VAL A 1 110 ? -6.063 4.465 -5.771 1.00 93.88 110 VAL A O 1
ATOM 852 N N . VAL A 1 111 ? -4.496 6.065 -5.769 1.00 90.69 111 VAL A N 1
ATOM 853 C CA . VAL A 1 111 ? -5.189 6.998 -4.872 1.00 90.69 111 VAL A CA 1
ATOM 854 C C . VAL A 1 111 ? -6.406 7.591 -5.596 1.00 90.69 111 VAL A C 1
ATOM 856 O O . VAL A 1 111 ? -6.245 8.285 -6.600 1.00 90.69 111 VAL A O 1
ATOM 859 N N . GLU A 1 112 ? -7.613 7.339 -5.085 1.00 90.00 112 GLU A N 1
ATOM 860 C CA . GLU A 1 112 ? -8.869 7.913 -5.598 1.00 90.00 112 GLU A CA 1
ATOM 861 C C . GLU A 1 112 ? -9.186 9.228 -4.854 1.00 90.00 112 GLU A C 1
ATOM 863 O O . GLU A 1 112 ? -9.001 9.337 -3.638 1.00 90.00 112 GLU A O 1
ATOM 868 N N . ARG A 1 113 ? -9.647 10.269 -5.563 1.00 87.50 113 ARG A N 1
ATOM 869 C CA . ARG A 1 113 ? -9.913 11.586 -4.943 1.00 87.50 113 ARG A CA 1
ATOM 870 C C . ARG A 1 113 ? -11.126 11.548 -4.021 1.00 87.50 113 ARG A C 1
ATOM 872 O O . ARG A 1 113 ? -11.163 12.243 -3.009 1.00 87.50 113 ARG A O 1
ATOM 879 N N . GLU A 1 114 ? -12.093 10.719 -4.370 1.00 89.38 114 GLU A N 1
ATOM 880 C CA . GLU A 1 114 ? -13.347 10.492 -3.664 1.00 89.38 114 GLU A CA 1
ATOM 881 C C . GLU A 1 114 ? -13.091 9.877 -2.278 1.00 89.38 114 GLU A C 1
ATOM 883 O O . GLU A 1 114 ? -13.768 10.203 -1.303 1.00 89.38 114 GLU A O 1
ATOM 888 N N . ASP A 1 115 ? -12.031 9.074 -2.160 1.00 90.19 115 ASP A N 1
ATOM 889 C CA . ASP A 1 115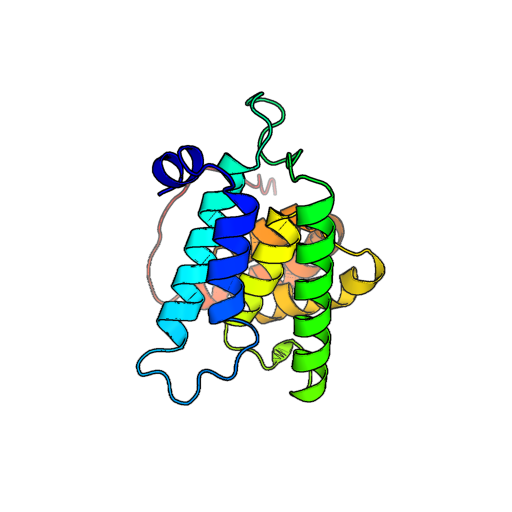 ? -11.606 8.427 -0.919 1.00 90.19 115 ASP A CA 1
ATOM 890 C C . ASP A 1 115 ? -10.747 9.324 -0.017 1.00 90.19 115 ASP A C 1
ATOM 892 O O . ASP A 1 115 ? -10.330 8.899 1.064 1.00 90.19 115 ASP A O 1
ATOM 896 N N . ARG A 1 116 ? -10.456 10.572 -0.402 1.00 88.38 116 ARG A N 1
ATOM 897 C CA . ARG A 1 116 ? -9.538 11.436 0.363 1.00 88.38 116 ARG A CA 1
ATOM 898 C C . ARG A 1 116 ? -9.947 11.571 1.832 1.00 88.38 116 ARG A C 1
ATOM 900 O O . ARG A 1 116 ? -9.103 11.493 2.727 1.00 88.38 116 ARG A O 1
ATOM 907 N N . GLY A 1 117 ? -11.250 11.706 2.092 1.00 87.75 117 GLY A N 1
ATOM 908 C CA . GLY A 1 117 ? -11.793 11.762 3.451 1.00 87.75 117 GLY A CA 1
ATOM 909 C C . GLY A 1 117 ? -11.577 10.468 4.240 1.00 87.75 117 GLY A C 1
ATOM 910 O O . GLY A 1 117 ? -11.363 10.516 5.451 1.00 87.75 117 GLY A O 1
ATOM 911 N N . LEU A 1 118 ? -11.584 9.317 3.563 1.00 88.00 118 LEU A N 1
ATOM 912 C CA . LEU A 1 118 ? -11.245 8.035 4.162 1.00 88.00 118 LEU A CA 1
ATOM 913 C C . LEU A 1 118 ? -9.754 7.972 4.515 1.00 88.00 118 LEU A C 1
ATOM 915 O O . LEU A 1 118 ? -9.424 7.696 5.668 1.00 88.00 118 LEU A O 1
ATOM 919 N N . TYR A 1 119 ? -8.860 8.270 3.568 1.00 88.81 119 TYR A N 1
ATOM 920 C CA . TYR A 1 119 ? -7.412 8.240 3.810 1.00 88.81 119 TYR A CA 1
ATOM 921 C C . TYR A 1 119 ? -7.016 9.139 4.983 1.00 88.81 119 TYR A C 1
ATOM 923 O O . TYR A 1 119 ? -6.247 8.730 5.854 1.00 88.81 119 TYR A O 1
ATOM 931 N N . ARG A 1 120 ? -7.615 10.333 5.058 1.00 86.19 120 ARG A N 1
ATOM 932 C CA . ARG A 1 120 ? -7.437 11.261 6.176 1.00 86.19 120 ARG A CA 1
ATOM 933 C C . ARG A 1 120 ? -7.825 10.637 7.515 1.00 86.19 120 ARG A C 1
ATOM 935 O O . ARG A 1 120 ? -7.035 10.715 8.453 1.00 86.19 120 ARG A O 1
ATOM 942 N N . ARG A 1 121 ? -9.018 10.038 7.619 1.00 85.69 121 ARG A N 1
ATOM 943 C CA . ARG A 1 121 ? -9.479 9.399 8.864 1.00 85.69 121 ARG A CA 1
ATOM 944 C C . ARG A 1 121 ? -8.478 8.353 9.344 1.00 85.69 121 ARG A C 1
ATOM 946 O O . ARG A 1 121 ? -8.023 8.432 10.477 1.00 85.69 121 ARG A O 1
ATOM 953 N N . ILE A 1 122 ? -8.030 7.469 8.450 1.00 86.19 122 ILE A N 1
ATOM 954 C CA . ILE A 1 122 ? -7.036 6.435 8.774 1.00 86.19 122 ILE A CA 1
ATOM 955 C C . ILE A 1 122 ? -5.733 7.059 9.294 1.00 86.19 122 ILE A C 1
ATOM 957 O O . ILE A 1 122 ? -5.239 6.678 10.354 1.00 86.19 122 ILE A O 1
ATOM 961 N N . VAL A 1 123 ? -5.175 8.037 8.573 1.00 85.56 123 VAL A N 1
ATOM 962 C CA . VAL A 1 123 ? -3.928 8.711 8.971 1.00 85.56 123 VAL A CA 1
ATOM 963 C C . VAL A 1 123 ? -4.052 9.346 10.355 1.00 85.56 123 VAL A C 1
ATOM 965 O O . VAL A 1 123 ? -3.130 9.232 11.160 1.00 85.56 123 VAL A O 1
ATOM 968 N N . VAL A 1 124 ? -5.178 10.000 10.650 1.00 82.31 124 VAL A N 1
ATOM 969 C CA . VAL A 1 124 ? -5.420 10.632 11.954 1.00 82.31 124 VAL A CA 1
ATOM 970 C C . VAL A 1 124 ? -5.508 9.578 13.060 1.00 82.31 124 VAL A C 1
ATOM 972 O O . VAL A 1 124 ? -4.800 9.707 14.064 1.00 82.31 124 VAL A O 1
ATOM 975 N N . SER A 1 125 ? -6.279 8.506 12.858 1.00 81.88 125 SER A N 1
ATOM 976 C CA . SER A 1 125 ? -6.476 7.441 13.854 1.00 81.88 125 SER A CA 1
ATOM 977 C C . SER A 1 125 ? -5.187 6.663 14.167 1.00 81.88 125 SER A C 1
ATOM 979 O O . SER A 1 125 ? -5.016 6.159 15.278 1.00 81.88 125 SER A O 1
ATOM 981 N N . PHE A 1 126 ? -4.225 6.622 13.237 1.00 80.38 126 PHE A N 1
ATOM 982 C CA . PHE A 1 126 ? -2.929 5.948 13.420 1.00 80.38 126 PHE A CA 1
ATOM 983 C C . PHE A 1 126 ? -1.719 6.896 13.470 1.00 80.38 126 PHE A C 1
ATOM 985 O O . PHE A 1 126 ? -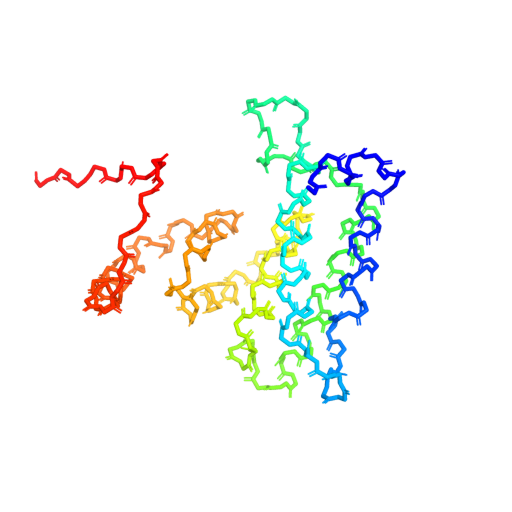0.574 6.447 13.401 1.00 80.38 126 PHE A O 1
ATOM 992 N N . SER A 1 127 ? -1.952 8.195 13.654 1.00 76.62 127 SER A N 1
ATOM 993 C CA . SER A 1 127 ? -0.953 9.276 13.575 1.00 76.62 127 SER A CA 1
ATOM 994 C C . SER A 1 127 ? 0.281 9.116 14.479 1.00 76.62 127 SER A C 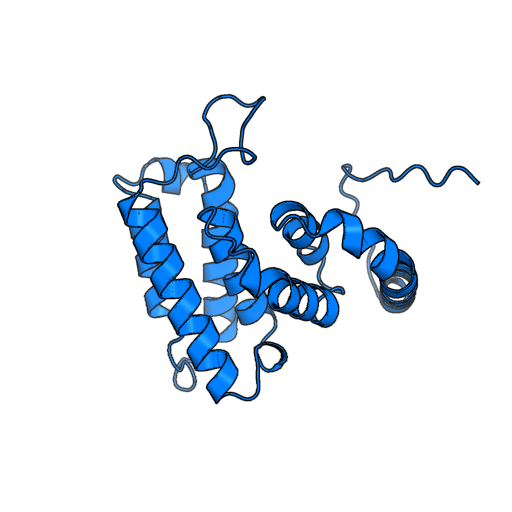1
ATOM 996 O O . SER A 1 127 ? 1.365 9.584 14.141 1.00 76.62 127 SER A O 1
ATOM 998 N N . TRP A 1 128 ? 0.149 8.391 15.589 1.00 71.75 128 TRP A N 1
ATOM 999 C CA . TRP A 1 128 ? 1.227 8.043 16.523 1.00 71.75 128 TRP A CA 1
ATOM 1000 C C . TRP A 1 128 ? 2.279 7.076 15.943 1.00 71.75 128 TRP A C 1
ATOM 1002 O O . TRP A 1 128 ? 3.328 6.847 16.549 1.00 71.75 128 TRP A O 1
ATOM 1012 N N . ARG A 1 129 ? 2.027 6.471 14.775 1.00 76.44 129 ARG A N 1
ATOM 1013 C CA . ARG A 1 129 ? 2.983 5.592 14.091 1.00 76.44 129 ARG A CA 1
ATOM 1014 C C . ARG A 1 129 ? 3.936 6.407 13.223 1.00 76.44 129 ARG A C 1
ATOM 1016 O O . ARG A 1 129 ? 3.514 7.103 12.307 1.00 76.44 129 ARG A O 1
ATOM 1023 N N . ARG A 1 130 ? 5.244 6.202 13.421 1.00 77.56 130 ARG A N 1
ATOM 1024 C CA . ARG A 1 130 ? 6.338 6.917 12.729 1.00 77.56 130 ARG A CA 1
ATOM 1025 C C . ARG A 1 130 ? 6.203 7.006 11.198 1.00 77.56 130 ARG A C 1
ATOM 1027 O O . ARG A 1 130 ? 6.688 7.966 10.614 1.00 77.56 130 ARG A O 1
ATOM 1034 N N . GLN A 1 131 ? 5.579 6.021 10.548 1.00 78.06 131 GLN A N 1
ATOM 1035 C CA . GLN A 1 131 ? 5.445 5.979 9.084 1.00 78.06 131 GLN A CA 1
ATOM 1036 C C . GLN A 1 131 ? 4.209 6.723 8.544 1.00 78.06 131 GLN A C 1
ATOM 1038 O O . GLN A 1 131 ? 4.199 7.110 7.377 1.00 78.06 131 GLN A O 1
ATOM 1043 N N . MET A 1 132 ? 3.191 6.985 9.372 1.00 82.25 132 MET A N 1
ATOM 1044 C CA . MET A 1 132 ? 1.929 7.594 8.922 1.00 82.25 132 MET A CA 1
ATOM 1045 C C . MET A 1 132 ? 2.084 9.013 8.363 1.00 82.25 132 MET A C 1
ATOM 1047 O O . MET A 1 132 ? 1.490 9.290 7.321 1.00 82.25 132 MET A O 1
ATOM 1051 N N . PRO A 1 133 ? 2.922 9.898 8.943 1.00 77.25 133 PRO A N 1
ATOM 1052 C CA . PRO A 1 133 ? 3.163 11.211 8.350 1.00 77.25 133 PRO A CA 1
ATOM 1053 C C . PRO A 1 133 ? 3.737 11.138 6.928 1.00 77.25 133 PRO A C 1
ATOM 1055 O O . PRO A 1 133 ? 3.366 11.937 6.078 1.00 77.25 133 PRO A O 1
ATOM 1058 N N . ARG A 1 134 ? 4.605 10.159 6.634 1.00 80.19 134 ARG A N 1
ATOM 1059 C CA . ARG A 1 134 ? 5.190 9.992 5.290 1.00 80.19 134 ARG A CA 1
ATOM 1060 C C . ARG A 1 134 ? 4.157 9.506 4.276 1.00 80.19 134 ARG A C 1
ATOM 1062 O O . ARG A 1 134 ? 4.148 9.969 3.136 1.00 80.19 134 ARG A O 1
ATOM 1069 N N . LEU A 1 135 ? 3.277 8.599 4.695 1.00 83.44 135 LEU A N 1
ATOM 1070 C CA . LEU A 1 135 ? 2.161 8.146 3.869 1.00 83.44 135 LEU A CA 1
ATOM 1071 C C . LEU A 1 135 ? 1.183 9.280 3.573 1.00 83.44 135 LEU A C 1
ATOM 1073 O O . LEU A 1 135 ? 0.793 9.448 2.427 1.00 83.44 135 LEU A O 1
ATOM 1077 N N . ALA A 1 136 ? 0.854 10.107 4.565 1.00 84.62 136 ALA A N 1
ATOM 1078 C CA . ALA A 1 136 ? -0.043 11.245 4.382 1.00 84.62 136 ALA A CA 1
ATOM 1079 C C . ALA A 1 136 ? 0.437 12.213 3.284 1.00 84.62 136 ALA A C 1
ATOM 1081 O O . ALA A 1 136 ? -0.358 12.618 2.436 1.00 84.62 136 ALA A O 1
ATOM 1082 N N . LEU A 1 137 ? 1.741 12.512 3.249 1.00 81.69 137 LEU A N 1
ATOM 1083 C CA . LEU A 1 137 ? 2.350 13.310 2.178 1.00 81.69 137 LEU A CA 1
ATOM 1084 C C . LEU A 1 137 ? 2.216 12.616 0.814 1.00 81.69 137 LEU A C 1
ATOM 1086 O O . LEU A 1 137 ? 1.747 13.214 -0.149 1.00 81.69 137 LEU A O 1
ATOM 1090 N N . THR A 1 138 ? 2.538 11.320 0.750 1.00 83.50 138 THR A N 1
ATOM 1091 C CA . THR A 1 138 ? 2.462 10.522 -0.492 1.00 83.50 138 THR A CA 1
ATOM 1092 C C . THR A 1 138 ? 1.036 10.449 -1.057 1.00 83.50 138 THR A C 1
ATOM 1094 O O . THR A 1 138 ? 0.845 10.358 -2.265 1.00 83.50 138 THR A O 1
ATOM 1097 N N . LEU A 1 139 ? 0.028 10.523 -0.187 1.00 84.94 139 LEU A N 1
ATOM 1098 C CA . LEU A 1 139 ? -1.393 10.504 -0.541 1.00 84.94 139 LEU A CA 1
ATOM 1099 C C . LEU A 1 139 ? -1.954 11.896 -0.895 1.00 84.94 139 LEU A C 1
ATOM 1101 O O . LEU A 1 139 ? -3.149 12.017 -1.159 1.00 84.94 139 LEU A O 1
ATOM 1105 N N . GLY A 1 140 ? -1.136 12.956 -0.879 1.00 82.00 140 GLY A N 1
ATOM 1106 C CA . GLY A 1 140 ? -1.583 14.320 -1.189 1.00 82.00 140 GLY A CA 1
ATOM 1107 C C . GLY A 1 140 ? -2.459 14.952 -0.097 1.00 82.00 140 GLY A C 1
ATOM 1108 O O . GLY A 1 140 ? -3.348 15.765 -0.379 1.00 82.00 140 GLY A O 1
ATOM 1109 N N . LEU A 1 141 ? -2.238 14.571 1.165 1.00 78.56 141 LEU A N 1
ATOM 1110 C CA . LEU A 1 141 ? -2.953 15.112 2.330 1.00 78.56 141 LEU A CA 1
ATOM 1111 C C . LEU A 1 141 ? -2.217 16.299 2.987 1.00 78.56 141 LEU A C 1
ATOM 1113 O O . LEU A 1 141 ? -2.533 16.670 4.115 1.00 78.56 141 LEU A O 1
ATOM 1117 N N . GLU A 1 142 ? -1.253 16.909 2.291 1.00 68.75 142 GLU A N 1
ATOM 1118 C CA . GLU A 1 142 ? -0.334 17.930 2.826 1.00 68.75 142 GLU A CA 1
ATOM 1119 C C . GLU A 1 142 ? -1.054 19.171 3.381 1.00 68.75 142 GLU A C 1
ATOM 1121 O O . GLU A 1 142 ? -0.790 19.592 4.507 1.00 68.75 142 GLU A O 1
ATOM 1126 N N . GLU A 1 143 ? -2.021 19.718 2.637 1.00 61.03 143 GLU A N 1
ATOM 1127 C CA . GLU A 1 143 ? -2.808 20.890 3.061 1.00 61.03 143 GLU A CA 1
ATOM 1128 C C . GLU A 1 143 ? -3.633 20.615 4.327 1.00 61.03 143 GLU A C 1
ATOM 1130 O O . GLU A 1 143 ? -3.863 21.504 5.145 1.00 61.03 143 GLU A O 1
ATOM 1135 N N . GLU A 1 144 ? -4.050 19.364 4.529 1.00 55.91 144 GLU A N 1
ATOM 1136 C CA . GLU A 1 144 ? -4.830 18.963 5.699 1.00 55.91 144 GLU A CA 1
ATOM 1137 C C . GLU A 1 144 ? -3.931 18.674 6.910 1.00 55.91 144 GLU A C 1
ATOM 1139 O O . GLU A 1 144 ? -4.347 18.884 8.051 1.00 55.91 144 GLU A O 1
ATOM 1144 N N . MET A 1 145 ? -2.666 18.294 6.688 1.00 52.97 145 MET A N 1
ATOM 1145 C CA . MET A 1 145 ? -1.672 18.130 7.753 1.00 52.97 145 MET A CA 1
ATOM 1146 C C . MET A 1 145 ? -1.338 19.444 8.466 1.00 52.97 145 MET A C 1
ATOM 1148 O O . MET A 1 145 ? -0.947 19.393 9.630 1.00 52.97 145 MET A O 1
ATOM 1152 N N . ALA A 1 146 ? -1.553 20.611 7.847 1.00 51.22 146 ALA A N 1
ATOM 1153 C CA . ALA A 1 146 ? -1.410 21.903 8.522 1.00 51.22 146 ALA A CA 1
ATOM 1154 C C . ALA A 1 146 ? -2.423 22.065 9.673 1.00 51.22 146 ALA A C 1
ATOM 1156 O O . ALA A 1 146 ? -2.053 22.505 10.760 1.00 51.22 146 ALA A O 1
ATOM 1157 N N . GLY A 1 147 ? -3.668 21.612 9.488 1.00 47.09 147 GLY A N 1
ATOM 1158 C CA . GLY A 1 147 ? -4.680 21.583 10.551 1.00 47.09 147 GLY A CA 1
ATOM 1159 C C . GLY A 1 147 ? -4.423 20.478 11.577 1.00 47.09 147 GLY A C 1
ATOM 1160 O O . GLY A 1 147 ? -4.583 20.691 12.782 1.00 47.09 147 GLY A O 1
ATOM 1161 N N . ILE A 1 148 ? -3.941 19.317 11.117 1.00 48.25 148 ILE A N 1
ATOM 1162 C CA . ILE A 1 148 ? -3.601 18.199 12.002 1.00 48.25 148 ILE A CA 1
ATOM 1163 C C . ILE A 1 148 ? -2.339 18.523 12.813 1.00 48.25 148 ILE A C 1
ATOM 1165 O O . ILE A 1 148 ? -2.258 18.058 13.934 1.00 48.25 148 ILE A O 1
ATOM 1169 N N . SER A 1 149 ? -1.406 19.368 12.356 1.00 47.97 149 SER A N 1
ATOM 1170 C CA . SER A 1 149 ? -0.187 19.744 13.099 1.00 47.97 149 SER A CA 1
ATOM 1171 C C . SER A 1 149 ? -0.476 20.277 14.509 1.00 47.97 149 SER A C 1
ATOM 1173 O O . SER A 1 149 ? 0.257 19.953 15.438 1.00 47.97 149 SER A O 1
ATOM 1175 N N . SER A 1 150 ? -1.600 20.973 14.709 1.00 42.97 150 SER A N 1
ATOM 1176 C CA . SER A 1 150 ? -2.049 21.432 16.031 1.00 42.97 150 SER A CA 1
ATOM 1177 C C . SER A 1 150 ? -2.474 20.288 16.973 1.00 42.97 150 SER A C 1
ATOM 1179 O O . SER A 1 150 ? -2.342 20.402 18.189 1.00 42.97 150 SER A O 1
ATOM 1181 N N . HIS A 1 151 ? -2.951 19.161 16.435 1.00 40.94 151 HIS A N 1
ATOM 1182 C CA . HIS A 1 151 ? -3.355 17.967 17.189 1.00 40.94 151 HIS A CA 1
ATOM 1183 C C . HIS A 1 151 ? -2.247 16.893 17.228 1.00 40.94 151 HIS A C 1
ATOM 1185 O O . HIS A 1 151 ? -1.965 16.346 18.289 1.00 40.94 151 HIS A O 1
ATOM 1191 N N . LEU A 1 152 ? -1.548 16.647 16.115 1.00 43.66 152 LEU A N 1
ATOM 1192 C CA . LEU A 1 152 ? -0.353 15.804 15.971 1.00 43.66 152 LEU A CA 1
ATOM 1193 C C . LEU A 1 152 ? 0.802 16.300 16.846 1.00 43.66 152 LEU A C 1
ATOM 1195 O O . LEU A 1 152 ? 1.474 15.473 17.447 1.00 43.66 152 LEU A O 1
ATOM 1199 N N . ALA A 1 153 ? 1.031 17.615 16.970 1.00 44.78 153 ALA A N 1
ATOM 1200 C CA . ALA A 1 153 ? 2.031 18.138 17.906 1.00 44.78 153 ALA A CA 1
ATOM 1201 C C . ALA A 1 153 ? 1.653 17.826 19.362 1.00 44.78 153 ALA A C 1
ATOM 1203 O O . ALA A 1 153 ? 2.523 17.478 20.154 1.00 44.78 153 ALA A O 1
ATOM 1204 N N . CYS A 1 154 ? 0.362 17.858 19.704 1.00 40.53 154 CYS A N 1
ATOM 1205 C CA . CYS A 1 154 ? -0.107 17.524 21.047 1.00 40.53 154 CYS A CA 1
ATOM 1206 C C . CYS A 1 154 ? 0.068 16.020 21.351 1.00 40.53 154 CYS A C 1
ATOM 1208 O O . CYS A 1 154 ? 0.614 15.658 22.390 1.00 40.53 154 CYS A O 1
ATOM 1210 N N . TYR A 1 155 ? -0.273 15.127 20.413 1.00 38.94 155 TYR A N 1
ATOM 1211 C CA . TYR A 1 155 ? -0.096 13.678 20.596 1.00 38.94 155 TYR A CA 1
ATOM 1212 C C . TYR A 1 155 ? 1.369 13.211 20.496 1.00 38.94 155 TYR A C 1
ATOM 1214 O O . TYR A 1 155 ? 1.790 12.360 21.279 1.00 38.94 155 TYR A O 1
ATOM 1222 N N . CYS A 1 156 ? 2.184 13.780 19.603 1.00 38.59 156 CYS A N 1
ATOM 1223 C CA . CYS A 1 156 ? 3.611 13.448 19.504 1.00 38.59 156 CYS A CA 1
ATOM 1224 C C . CYS A 1 156 ? 4.408 13.897 20.740 1.00 38.59 156 CYS A C 1
ATOM 1226 O O . CYS A 1 156 ? 5.336 13.194 21.145 1.00 38.59 156 CYS A O 1
ATOM 1228 N N . VAL A 1 157 ? 4.045 15.023 21.371 1.00 36.66 157 VAL A N 1
ATOM 1229 C CA . VAL A 1 157 ? 4.680 15.482 22.621 1.00 36.66 157 VAL A CA 1
ATOM 1230 C C . VAL A 1 157 ? 4.246 14.625 23.816 1.00 36.66 157 VAL A C 1
ATOM 1232 O O . VAL A 1 157 ? 5.082 14.305 24.658 1.00 36.66 157 VAL A O 1
ATOM 1235 N N . LEU A 1 158 ? 2.988 14.173 23.869 1.00 32.38 158 LEU A N 1
ATOM 1236 C CA . LEU A 1 158 ? 2.495 13.331 24.967 1.00 32.38 158 LEU A CA 1
ATOM 1237 C C . LEU A 1 158 ? 3.047 11.894 24.933 1.00 32.38 158 LEU A C 1
ATOM 1239 O O . LEU A 1 158 ? 3.319 11.328 25.988 1.00 32.38 158 LEU A O 1
ATOM 1243 N N . VAL A 1 159 ? 3.279 11.305 23.753 1.00 36.75 159 VAL A N 1
ATOM 1244 C CA . VAL A 1 159 ? 3.828 9.933 23.649 1.00 36.75 159 VAL A CA 1
ATOM 1245 C C . VAL A 1 159 ? 5.363 9.906 23.746 1.00 36.75 159 VAL A C 1
ATOM 1247 O O . VAL A 1 159 ? 5.944 8.894 24.137 1.00 36.75 159 VAL A O 1
ATOM 1250 N N . SER A 1 160 ? 6.042 11.029 23.487 1.00 35.50 160 SER A N 1
ATOM 1251 C CA . SER A 1 160 ? 7.506 11.119 23.629 1.00 35.50 160 SER A CA 1
ATOM 1252 C C . SER A 1 160 ? 7.996 11.109 25.087 1.00 35.50 160 SER A C 1
ATOM 1254 O O . SER A 1 160 ? 9.200 11.014 25.319 1.00 35.50 160 SER A O 1
ATOM 1256 N N . PHE A 1 161 ? 7.099 11.150 26.080 1.00 31.12 161 PHE A N 1
ATOM 1257 C CA . PHE A 1 161 ? 7.466 11.101 27.501 1.00 31.12 161 PHE A CA 1
ATOM 1258 C C . PHE A 1 161 ? 7.710 9.689 28.060 1.00 31.12 161 PHE A C 1
ATOM 1260 O O . PHE A 1 161 ? 8.029 9.551 29.240 1.00 31.12 161 PHE A O 1
ATOM 1267 N N . SER A 1 162 ? 7.602 8.620 27.261 1.00 32.44 162 SER A N 1
ATOM 1268 C CA . SER A 1 162 ? 7.772 7.252 27.783 1.00 32.44 162 SER A CA 1
ATOM 1269 C C . SER A 1 162 ? 8.548 6.307 26.865 1.00 32.44 162 SER A C 1
ATOM 1271 O O . SER A 1 162 ? 8.138 5.173 26.689 1.00 32.44 162 SER A O 1
ATOM 1273 N N . HIS A 1 163 ? 9.707 6.754 26.368 1.00 31.27 163 HIS A N 1
ATOM 1274 C CA . HIS A 1 163 ? 10.837 5.960 25.839 1.00 31.27 163 HIS A CA 1
ATOM 1275 C C . HIS A 1 163 ? 11.217 6.216 24.364 1.00 31.27 163 HIS A C 1
ATOM 1277 O O . HIS A 1 163 ? 10.554 5.792 23.426 1.00 31.27 163 HIS A O 1
ATOM 1283 N N . ILE A 1 164 ? 12.432 6.769 24.238 1.00 29.78 164 ILE A N 1
ATOM 1284 C CA . ILE A 1 164 ? 13.450 6.546 23.196 1.00 29.78 164 ILE A CA 1
ATOM 1285 C C . ILE A 1 164 ? 13.371 7.401 21.915 1.00 29.78 164 ILE A C 1
ATOM 1287 O O . ILE A 1 164 ? 12.676 7.131 20.939 1.00 29.78 164 ILE A O 1
ATOM 1291 N N . VAL A 1 165 ? 14.264 8.393 21.940 1.00 37.75 165 VAL A N 1
ATOM 1292 C CA . VAL A 1 165 ? 14.926 9.096 20.838 1.00 37.75 165 VAL A CA 1
ATOM 1293 C C . VAL A 1 165 ? 15.517 8.105 19.826 1.00 37.75 165 VAL A C 1
ATOM 1295 O O . VAL A 1 165 ? 16.398 7.328 20.182 1.00 37.75 165 VAL A O 1
ATOM 1298 N N . VAL A 1 166 ? 15.130 8.192 18.548 1.00 30.23 166 VAL A N 1
ATOM 1299 C CA . VAL A 1 166 ? 15.995 7.764 17.431 1.00 30.23 166 VAL A CA 1
ATOM 1300 C C . VAL A 1 166 ? 15.916 8.788 16.304 1.00 30.23 166 VAL A C 1
ATOM 1302 O O . VAL A 1 166 ? 14.903 8.931 15.620 1.00 30.23 166 VAL A O 1
ATOM 1305 N N . ALA A 1 167 ? 17.036 9.483 16.133 1.00 36.69 167 ALA A N 1
ATOM 1306 C CA . ALA A 1 167 ? 17.337 10.398 15.052 1.00 36.69 167 ALA A CA 1
ATOM 1307 C C . ALA A 1 167 ? 17.231 9.725 13.671 1.00 36.69 167 ALA A C 1
ATOM 1309 O O . ALA A 1 167 ? 17.824 8.678 13.428 1.00 36.69 167 ALA A O 1
ATOM 1310 N N . THR A 1 168 ? 16.535 10.379 12.741 1.00 25.48 168 THR A N 1
ATOM 1311 C CA . THR A 1 168 ? 16.803 10.276 11.298 1.00 25.48 168 THR A CA 1
ATOM 1312 C C . THR A 1 168 ? 16.743 11.688 10.704 1.00 25.48 168 THR A C 1
ATOM 1314 O O . THR A 1 168 ? 15.817 12.435 11.024 1.00 25.48 168 THR A O 1
ATOM 1317 N N . PRO A 1 169 ? 17.727 12.102 9.887 1.00 31.45 169 PRO A N 1
ATOM 1318 C CA . PRO A 1 169 ? 17.802 13.456 9.364 1.00 31.45 169 PRO A CA 1
ATOM 1319 C C . PRO A 1 169 ? 17.011 13.513 8.058 1.00 31.45 169 PRO A C 1
ATOM 1321 O O . PRO A 1 169 ? 17.521 13.075 7.042 1.00 31.45 169 PRO A O 1
ATOM 1324 N N . ILE A 1 170 ? 15.766 13.990 8.067 1.00 32.09 170 ILE A N 1
ATOM 1325 C CA . ILE A 1 170 ? 15.091 14.466 6.835 1.00 32.09 170 ILE A CA 1
ATOM 1326 C C . ILE A 1 170 ? 13.985 15.491 7.116 1.00 32.09 170 ILE A C 1
ATOM 1328 O O . ILE A 1 170 ? 13.506 16.124 6.185 1.00 32.09 170 ILE A O 1
ATOM 1332 N N . VAL A 1 171 ? 13.626 15.774 8.371 1.00 33.47 171 VAL A N 1
ATOM 1333 C CA . VAL A 1 171 ? 12.663 16.847 8.643 1.00 33.47 171 VAL A CA 1
ATOM 1334 C C . VAL A 1 171 ? 13.203 17.797 9.704 1.00 33.47 171 VAL A C 1
ATOM 1336 O O . VAL A 1 171 ? 12.791 17.787 10.859 1.00 33.47 171 VAL A O 1
ATOM 1339 N N . VAL A 1 172 ? 14.143 18.649 9.293 1.00 29.36 172 VAL A N 1
ATOM 1340 C CA . VAL A 1 172 ? 14.292 19.959 9.932 1.00 29.36 172 VAL A CA 1
ATOM 1341 C C . VAL A 1 172 ? 13.098 20.784 9.451 1.00 29.36 172 VAL A C 1
ATOM 1343 O O . VAL A 1 172 ? 13.194 21.505 8.462 1.00 29.36 172 VAL A O 1
ATOM 1346 N N . VAL A 1 173 ? 11.941 20.649 10.110 1.00 32.53 173 VAL A N 1
ATOM 1347 C CA . VAL A 1 173 ? 10.961 21.739 10.058 1.00 32.53 173 VAL A CA 1
ATOM 1348 C C . VAL A 1 173 ? 11.597 22.858 10.865 1.00 32.53 173 VAL A C 1
ATOM 1350 O O . VAL A 1 173 ? 11.676 22.783 12.090 1.00 32.53 173 VAL A O 1
ATOM 1353 N N . TYR A 1 174 ? 12.125 23.860 10.167 1.00 24.97 174 TYR A N 1
ATOM 1354 C CA . TYR A 1 174 ? 12.505 25.128 10.769 1.00 24.97 174 TYR A CA 1
ATOM 1355 C C . TYR A 1 174 ? 11.264 25.718 11.447 1.00 24.97 174 TYR A C 1
ATOM 1357 O O . TYR A 1 174 ? 10.434 26.350 10.801 1.00 24.97 174 TYR A O 1
ATOM 1365 N N . VAL A 1 175 ? 11.140 25.519 12.757 1.00 29.81 175 VAL A N 1
ATOM 1366 C CA . VAL A 1 175 ? 10.318 26.385 13.597 1.00 29.81 175 VAL A CA 1
ATOM 1367 C C . VAL A 1 175 ? 11.158 27.634 13.820 1.00 29.81 175 VAL A C 1
ATOM 1369 O O . VAL A 1 175 ? 12.030 27.673 14.686 1.00 29.81 175 VAL A O 1
ATOM 1372 N N . LYS A 1 176 ? 10.973 28.628 12.954 1.00 25.28 176 LYS A N 1
ATOM 1373 C CA . LYS A 1 176 ? 11.458 29.979 13.214 1.00 25.28 176 LYS A CA 1
ATOM 1374 C C . LYS A 1 176 ? 10.371 30.651 14.052 1.00 25.28 176 LYS A C 1
ATOM 1376 O O . LYS A 1 176 ? 9.276 30.868 13.537 1.00 25.28 176 LYS A O 1
ATOM 1381 N N . CYS A 1 177 ? 10.656 30.829 15.342 1.00 35.72 177 CYS A N 1
ATOM 1382 C CA . CYS A 1 177 ? 9.865 31.666 16.244 1.00 35.72 177 CYS A CA 1
ATOM 1383 C C . CYS A 1 177 ? 9.746 33.093 15.702 1.00 35.72 177 CYS A C 1
ATOM 1385 O O . CYS A 1 177 ? 10.715 33.550 15.045 1.00 35.72 177 CYS A O 1
#

pLDDT: mean 76.61, std 20.92, range [24.97, 96.69]